Protein AF-A0A838VD81-F1 (afdb_monomer_lite)

Structure (mmCIF, N/CA/C/O backbone):
data_AF-A0A838VD81-F1
#
_entry.id   AF-A0A838VD81-F1
#
loop_
_atom_site.group_PDB
_atom_site.id
_atom_site.type_symbol
_atom_site.label_atom_id
_atom_site.label_alt_id
_atom_site.label_comp_id
_atom_site.label_asym_id
_atom_site.label_entity_id
_atom_site.label_seq_id
_atom_site.pdbx_PDB_ins_code
_atom_site.Cartn_x
_atom_site.Cartn_y
_atom_site.Cartn_z
_atom_site.occupancy
_atom_site.B_iso_or_equiv
_atom_site.auth_seq_id
_atom_site.auth_comp_id
_atom_site.auth_asym_id
_atom_site.auth_atom_id
_atom_site.pdbx_PDB_model_num
ATOM 1 N N . MET A 1 1 ? -24.493 -56.086 -32.787 1.00 39.53 1 MET A N 1
ATOM 2 C CA . MET A 1 1 ? -23.077 -56.491 -32.677 1.00 39.53 1 MET A CA 1
ATOM 3 C C . MET A 1 1 ? -22.474 -55.683 -31.541 1.00 39.53 1 MET A C 1
ATOM 5 O O . MET A 1 1 ? -22.518 -54.462 -31.586 1.00 39.53 1 MET A O 1
ATOM 9 N N . PHE A 1 2 ? -22.082 -56.362 -30.465 1.00 50.34 2 PHE A N 1
ATOM 10 C CA . PHE A 1 2 ? -21.484 -55.763 -29.275 1.00 50.34 2 PHE A CA 1
ATOM 11 C C . PHE A 1 2 ? -20.060 -55.300 -29.597 1.00 50.34 2 PHE A C 1
ATOM 13 O O . PHE A 1 2 ? -19.303 -56.073 -30.172 1.00 50.34 2 PHE A O 1
ATOM 20 N N . MET A 1 3 ? -19.670 -54.105 -29.156 1.00 43.91 3 MET A N 1
ATOM 21 C CA . MET A 1 3 ? -18.269 -53.842 -28.827 1.00 43.91 3 MET A CA 1
ATOM 22 C C . MET A 1 3 ? -18.220 -52.957 -27.583 1.00 43.91 3 MET A C 1
ATOM 24 O O . MET A 1 3 ? -18.319 -51.735 -27.633 1.00 43.91 3 MET A O 1
ATOM 28 N N . ARG A 1 4 ? -18.130 -53.634 -26.438 1.00 60.56 4 ARG A N 1
ATOM 29 C CA . ARG A 1 4 ? -17.707 -53.066 -25.163 1.00 60.56 4 ARG A CA 1
ATOM 30 C C . ARG A 1 4 ? -16.240 -52.671 -25.321 1.00 60.56 4 ARG A C 1
ATOM 32 O O . ARG A 1 4 ? -15.393 -53.555 -25.363 1.00 60.56 4 ARG A O 1
ATOM 39 N N . ILE A 1 5 ? -15.941 -51.379 -25.418 1.00 58.47 5 ILE A N 1
ATOM 40 C CA . ILE A 1 5 ? -14.571 -50.883 -25.251 1.00 58.47 5 ILE A CA 1
ATOM 41 C C . ILE A 1 5 ? -14.504 -50.231 -23.879 1.00 58.47 5 ILE A C 1
ATOM 43 O O . ILE A 1 5 ? -14.773 -49.049 -23.683 1.00 58.47 5 ILE A O 1
ATOM 47 N N . SER A 1 6 ? -14.202 -51.099 -22.919 1.00 58.59 6 SER A N 1
ATOM 48 C CA . SER A 1 6 ? -13.521 -50.757 -21.685 1.00 58.59 6 SER A CA 1
ATOM 49 C C . SER A 1 6 ? -12.232 -50.016 -22.029 1.00 58.59 6 SER A C 1
ATOM 51 O O . SER A 1 6 ? -11.308 -50.626 -22.556 1.00 58.59 6 SER A O 1
ATOM 53 N N . SER A 1 7 ? -12.150 -48.735 -21.688 1.00 57.59 7 SER A N 1
ATOM 54 C CA . SER A 1 7 ? -10.880 -48.016 -21.627 1.00 57.59 7 SER A CA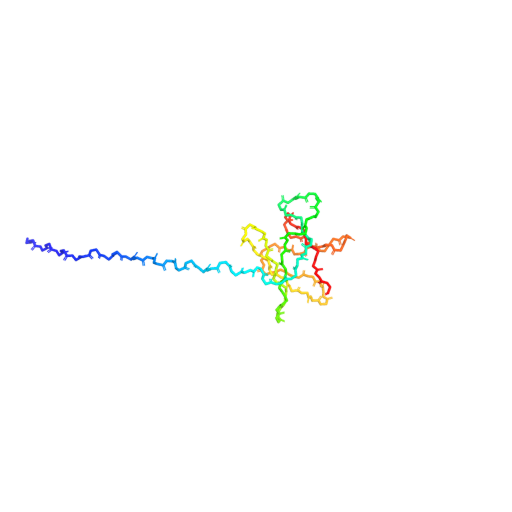 1
ATOM 55 C C . SER A 1 7 ? -10.859 -47.204 -20.346 1.00 57.59 7 SER A C 1
ATOM 57 O O . SER A 1 7 ? -11.417 -46.118 -20.259 1.00 57.59 7 SER A O 1
ATOM 59 N N . ALA A 1 8 ? -10.297 -47.872 -19.341 1.00 57.72 8 ALA A N 1
ATOM 60 C CA . ALA A 1 8 ? -9.502 -47.355 -18.242 1.00 57.72 8 ALA A CA 1
ATOM 61 C C . ALA A 1 8 ? -9.752 -45.904 -17.802 1.00 57.72 8 ALA A C 1
ATOM 63 O O . ALA A 1 8 ? -9.434 -44.942 -18.497 1.00 57.72 8 ALA A O 1
ATOM 64 N N . LEU A 1 9 ? -10.213 -45.815 -16.553 1.00 58.59 9 LEU A N 1
ATOM 65 C CA . LEU A 1 9 ? -9.984 -44.728 -15.612 1.00 58.59 9 LEU A CA 1
ATOM 66 C C . LEU A 1 9 ? -8.725 -43.908 -15.948 1.00 58.59 9 LEU A C 1
ATOM 68 O O . LEU A 1 9 ? -7.608 -44.321 -15.639 1.00 58.59 9 LEU A O 1
ATOM 72 N N . LEU A 1 10 ? -8.918 -42.707 -16.489 1.00 57.12 10 LEU A N 1
ATOM 73 C CA . LEU A 1 10 ? -7.924 -41.646 -16.393 1.00 57.12 10 LEU A CA 1
ATOM 74 C C . LEU A 1 10 ? -8.204 -40.881 -15.093 1.00 57.12 10 LEU A C 1
ATOM 76 O O . LEU A 1 10 ? -8.883 -39.857 -15.071 1.00 57.12 10 LEU A O 1
ATOM 80 N N . LEU A 1 11 ? -7.723 -41.435 -13.979 1.00 59.97 11 LEU A N 1
ATOM 81 C CA . LEU A 1 11 ? -7.588 -40.708 -12.719 1.00 59.97 11 LEU A CA 1
ATOM 82 C C . LEU A 1 11 ? -6.489 -39.656 -12.915 1.00 59.97 11 LEU A C 1
ATOM 84 O O . LEU A 1 11 ? -5.308 -39.932 -12.714 1.00 59.97 11 LEU A O 1
ATOM 88 N N . LEU A 1 12 ? -6.879 -38.451 -13.339 1.00 61.03 12 LEU A N 1
ATOM 89 C CA . LEU A 1 12 ? -6.030 -37.268 -13.228 1.00 61.03 12 LEU A CA 1
ATOM 90 C C . LEU A 1 12 ? -5.835 -36.971 -11.735 1.00 61.03 12 LEU A C 1
ATOM 92 O O . LEU A 1 12 ? -6.657 -36.318 -11.095 1.00 61.03 12 LEU A O 1
ATOM 96 N N . ALA A 1 13 ? -4.741 -37.476 -11.170 1.00 60.78 13 ALA A N 1
ATOM 97 C CA . ALA A 1 13 ? -4.245 -37.036 -9.880 1.00 60.78 13 ALA A CA 1
ATOM 98 C C . ALA A 1 13 ? -3.708 -35.606 -10.036 1.00 60.78 13 ALA A C 1
ATOM 100 O O . ALA A 1 13 ? -2.575 -35.401 -10.471 1.00 60.78 13 ALA A O 1
ATOM 101 N N . LEU A 1 14 ? -4.520 -34.604 -9.687 1.00 61.53 14 LEU A N 1
ATOM 102 C CA . LEU A 1 14 ? -4.009 -33.263 -9.420 1.00 61.53 14 LEU A CA 1
ATOM 103 C C . LEU A 1 14 ? -3.204 -33.318 -8.117 1.00 61.53 14 LEU A C 1
ATOM 105 O O . LEU A 1 14 ? -3.710 -33.032 -7.034 1.00 61.53 14 LEU A O 1
ATOM 109 N N . ALA A 1 15 ? -1.930 -33.686 -8.228 1.00 57.94 15 ALA A N 1
ATOM 110 C CA . ALA A 1 15 ? -0.930 -33.377 -7.221 1.00 57.94 15 ALA A CA 1
ATOM 111 C C . ALA A 1 15 ? -0.676 -31.861 -7.262 1.00 57.94 15 ALA A C 1
ATOM 113 O O . ALA A 1 15 ? 0.280 -31.382 -7.869 1.00 57.94 15 ALA A O 1
ATOM 114 N N . GLY A 1 16 ? -1.581 -31.091 -6.652 1.00 56.47 16 GLY A N 1
ATOM 115 C CA . GLY A 1 16 ? -1.333 -29.695 -6.320 1.00 56.47 16 GLY A CA 1
ATOM 116 C C . GLY A 1 16 ? -0.208 -29.651 -5.295 1.00 56.47 16 GLY A C 1
ATOM 117 O O . GLY A 1 16 ? -0.434 -29.886 -4.111 1.00 56.47 16 GLY A O 1
ATOM 118 N N . CYS A 1 17 ? 1.018 -29.420 -5.759 1.00 56.56 17 CYS A N 1
ATOM 119 C CA . CYS A 1 17 ? 2.162 -29.190 -4.892 1.00 56.56 17 CYS A CA 1
ATOM 120 C C . CYS A 1 17 ? 1.874 -27.921 -4.083 1.00 56.56 17 CYS A C 1
ATOM 122 O O . CYS A 1 17 ? 1.897 -26.815 -4.623 1.00 56.56 17 CYS A O 1
ATOM 124 N N . GLY A 1 18 ? 1.534 -28.090 -2.803 1.00 59.00 18 GLY A N 1
ATOM 125 C CA . GLY A 1 18 ? 1.413 -26.992 -1.859 1.00 59.00 18 GLY A CA 1
ATOM 126 C C . GLY A 1 18 ? 2.764 -26.303 -1.756 1.00 59.00 18 GLY A C 1
ATOM 127 O O . GLY A 1 18 ? 3.679 -26.804 -1.102 1.00 59.00 18 GLY A O 1
ATOM 128 N N . THR A 1 19 ? 2.909 -25.170 -2.436 1.00 50.31 19 THR A N 1
ATOM 129 C CA . THR A 1 19 ? 4.074 -24.311 -2.273 1.00 50.31 19 THR A CA 1
ATOM 130 C C . THR A 1 19 ? 4.094 -23.864 -0.823 1.00 50.31 19 THR A C 1
ATOM 132 O O . THR A 1 19 ? 3.175 -23.182 -0.366 1.00 50.31 19 THR A O 1
ATOM 135 N N . LYS A 1 20 ? 5.125 -24.305 -0.099 1.00 52.72 20 LYS A N 1
ATOM 136 C CA . LYS A 1 20 ? 5.492 -23.824 1.231 1.00 52.72 20 LYS A CA 1
ATOM 137 C C . LYS A 1 20 ? 5.276 -22.310 1.252 1.00 52.72 20 LYS A C 1
ATOM 139 O O . LYS A 1 20 ? 5.836 -21.625 0.400 1.00 52.72 20 LYS A O 1
ATOM 144 N N . ALA A 1 21 ? 4.411 -21.824 2.145 1.00 51.97 21 ALA A N 1
ATOM 145 C CA . ALA A 1 21 ? 4.163 -20.398 2.291 1.00 51.97 21 ALA A CA 1
ATOM 146 C C . ALA A 1 21 ? 5.509 -19.732 2.592 1.00 51.97 21 ALA A C 1
ATOM 148 O O . ALA A 1 21 ? 6.056 -19.883 3.685 1.00 51.97 21 ALA A O 1
ATOM 149 N N . GLU A 1 22 ? 6.095 -19.102 1.577 1.00 53.34 22 GLU A N 1
ATOM 150 C CA . GLU A 1 22 ? 7.288 -18.297 1.756 1.00 53.34 22 GLU A CA 1
ATOM 151 C C . GLU A 1 22 ? 6.924 -17.197 2.754 1.00 53.34 22 GLU A C 1
ATOM 153 O O . GLU A 1 22 ? 5.826 -16.633 2.676 1.00 53.34 22 GLU A O 1
ATOM 158 N N . ALA A 1 23 ? 7.810 -16.916 3.712 1.00 56.97 23 ALA A N 1
ATOM 159 C CA . ALA A 1 23 ? 7.618 -15.770 4.590 1.00 56.97 23 ALA A CA 1
ATOM 160 C C . ALA A 1 23 ? 7.344 -14.534 3.714 1.00 56.97 23 ALA A C 1
ATOM 162 O O . ALA A 1 23 ? 7.988 -14.413 2.664 1.00 56.97 23 ALA A O 1
ATOM 163 N N . PRO A 1 24 ? 6.398 -13.652 4.093 1.00 57.06 24 PRO A N 1
ATOM 164 C CA . PRO A 1 24 ? 6.096 -12.468 3.307 1.00 57.06 24 PRO A CA 1
ATOM 165 C C . PRO A 1 24 ? 7.397 -11.739 2.992 1.00 57.06 24 PRO A C 1
ATOM 167 O O . PRO A 1 24 ? 8.102 -11.282 3.892 1.00 57.06 24 PRO A O 1
ATOM 170 N N . ARG A 1 25 ? 7.757 -11.696 1.712 1.00 70.12 25 ARG A N 1
ATOM 171 C CA . ARG A 1 25 ? 8.854 -10.853 1.263 1.00 70.12 25 ARG A CA 1
ATOM 172 C C . ARG A 1 25 ? 8.297 -9.429 1.275 1.00 70.12 25 ARG A C 1
ATOM 174 O O . ARG A 1 25 ? 7.145 -9.224 0.898 1.00 70.12 25 ARG A O 1
ATOM 181 N N . GLY A 1 26 ? 9.067 -8.463 1.766 1.00 82.19 26 GLY A N 1
ATOM 182 C CA . GLY A 1 26 ? 8.673 -7.052 1.754 1.00 82.19 26 GLY A CA 1
ATOM 183 C C . GLY A 1 26 ? 8.385 -6.418 3.116 1.00 82.19 26 GLY A C 1
ATOM 184 O O . GLY A 1 26 ? 8.308 -7.083 4.148 1.00 82.19 26 GLY A O 1
ATOM 185 N N . ASP A 1 27 ? 8.246 -5.094 3.095 1.00 93.56 27 ASP A N 1
ATOM 186 C CA . ASP A 1 27 ? 8.068 -4.268 4.288 1.00 93.56 27 ASP A CA 1
ATOM 187 C C . ASP A 1 27 ? 6.616 -4.318 4.766 1.00 93.56 27 ASP A C 1
ATOM 189 O O . ASP A 1 27 ? 5.684 -4.324 3.962 1.00 93.56 27 ASP A O 1
ATOM 193 N N . MET A 1 28 ? 6.392 -4.309 6.079 1.00 95.81 28 MET A N 1
ATOM 194 C CA . MET A 1 28 ? 5.036 -4.174 6.610 1.00 95.81 28 MET A CA 1
ATOM 195 C C . MET A 1 28 ? 4.548 -2.729 6.490 1.00 95.81 28 MET A C 1
ATOM 197 O O . MET A 1 28 ? 5.238 -1.804 6.930 1.00 95.81 28 MET A O 1
ATOM 201 N N . ILE A 1 29 ? 3.329 -2.551 5.984 1.00 97.19 29 ILE A N 1
ATOM 202 C CA . ILE A 1 29 ? 2.663 -1.255 5.852 1.00 97.19 29 ILE A CA 1
ATOM 203 C C . ILE A 1 29 ? 1.307 -1.242 6.546 1.00 97.19 29 ILE A C 1
ATOM 205 O O . ILE A 1 29 ? 0.672 -2.277 6.764 1.00 97.19 29 ILE A O 1
ATOM 209 N N . ASP A 1 30 ? 0.864 -0.031 6.848 1.00 98.12 30 ASP A N 1
ATOM 210 C CA . ASP A 1 30 ? -0.462 0.235 7.372 1.00 98.12 30 ASP A CA 1
ATOM 211 C C . ASP A 1 30 ? -1.510 0.125 6.259 1.00 98.12 30 ASP A C 1
ATOM 213 O O . ASP A 1 30 ? -1.415 0.779 5.213 1.00 98.12 30 ASP A O 1
ATOM 217 N N . CYS A 1 31 ? -2.541 -0.677 6.503 1.00 97.94 31 CYS A N 1
ATOM 218 C CA . CYS A 1 31 ? -3.704 -0.792 5.634 1.00 97.94 31 CYS A CA 1
ATOM 219 C C . CYS A 1 31 ? -4.998 -0.904 6.448 1.00 97.94 31 CYS A C 1
ATOM 221 O O . CYS A 1 31 ? -4.999 -1.417 7.565 1.00 97.94 31 CYS A O 1
ATOM 223 N N . ALA A 1 32 ? -6.096 -0.411 5.885 1.00 98.19 32 ALA A N 1
ATOM 224 C CA . ALA A 1 32 ? -7.444 -0.597 6.403 1.00 98.19 32 ALA A CA 1
ATOM 225 C C . ALA A 1 32 ? -8.233 -1.375 5.345 1.00 98.19 32 ALA A C 1
ATOM 227 O O . ALA A 1 32 ? -8.457 -0.859 4.251 1.00 98.19 32 ALA A O 1
ATOM 228 N N . LEU A 1 33 ? -8.564 -2.631 5.638 1.00 97.19 33 LEU A N 1
ATOM 229 C CA . LEU A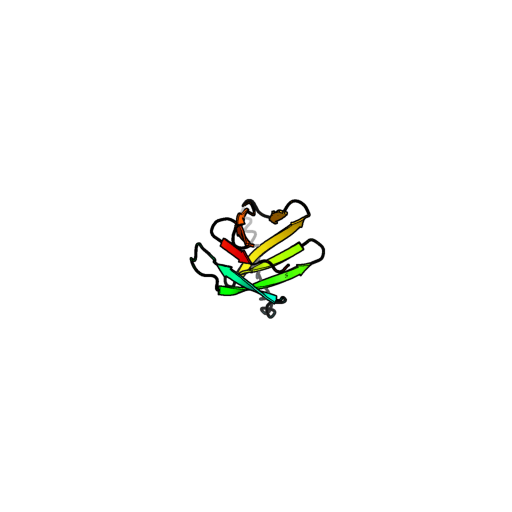 1 33 ? -9.140 -3.575 4.676 1.00 97.19 33 LEU A CA 1
ATOM 230 C C . LEU A 1 33 ? -10.642 -3.736 4.887 1.00 97.19 33 LEU A C 1
ATOM 232 O O . LEU A 1 33 ? -11.125 -3.565 6.006 1.00 97.19 33 LEU A O 1
ATOM 236 N N . ASP A 1 34 ? -11.363 -4.055 3.815 1.00 95.69 34 ASP A N 1
ATOM 237 C CA . ASP A 1 34 ? -12.794 -4.374 3.826 1.00 95.69 34 ASP A CA 1
ATOM 238 C C . ASP A 1 34 ? -13.647 -3.289 4.515 1.00 95.69 34 ASP A C 1
ATOM 240 O O . ASP A 1 34 ? -14.621 -3.565 5.216 1.00 95.69 34 ASP A O 1
ATOM 244 N N . GLY A 1 35 ? -13.263 -2.019 4.334 1.00 96.25 35 GLY A N 1
ATOM 245 C CA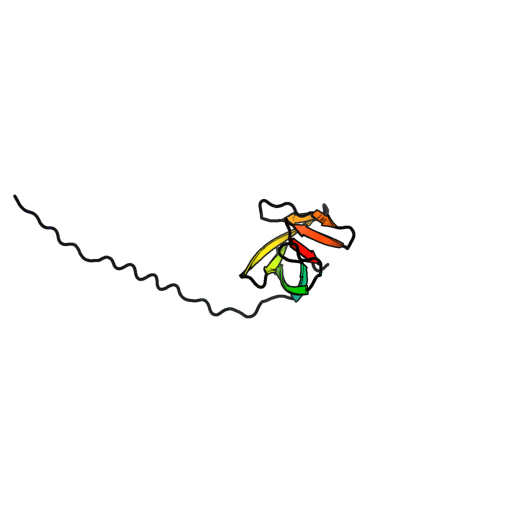 . GLY A 1 35 ? -13.957 -0.872 4.920 1.00 96.25 35 GLY A CA 1
ATOM 246 C C . GLY A 1 35 ? -13.639 -0.607 6.395 1.00 96.25 35 GLY A C 1
ATOM 247 O O . GLY A 1 35 ? -14.337 0.190 7.023 1.00 96.25 35 GLY A O 1
ATOM 248 N N . ALA A 1 36 ? -12.597 -1.229 6.960 1.00 97.50 36 ALA A N 1
ATOM 249 C CA . ALA A 1 36 ? -12.146 -0.942 8.319 1.00 97.50 36 ALA A CA 1
ATOM 250 C C . ALA A 1 36 ? -11.895 0.564 8.529 1.00 97.50 36 ALA A C 1
ATOM 252 O O . ALA A 1 36 ? -11.349 1.252 7.661 1.00 97.50 36 ALA A O 1
ATOM 253 N N . ALA A 1 37 ? -12.287 1.079 9.699 1.00 96.38 37 ALA A N 1
ATOM 254 C CA . ALA 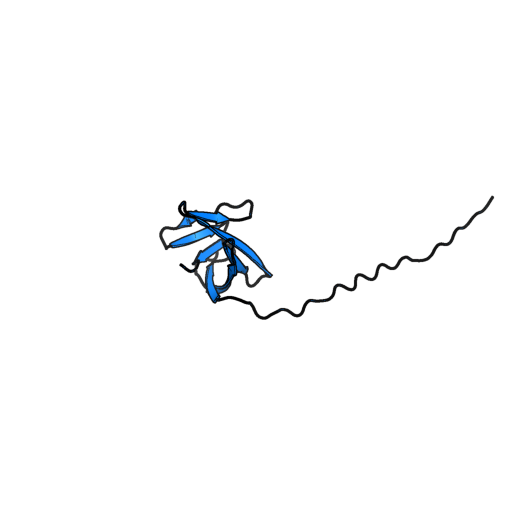A 1 37 ? -12.096 2.485 10.055 1.00 96.38 37 ALA A CA 1
ATOM 255 C C . ALA A 1 37 ? -10.620 2.807 10.330 1.00 96.38 37 ALA A C 1
ATOM 257 O O . ALA A 1 37 ? -10.091 3.792 9.807 1.00 96.38 37 ALA A O 1
ATOM 258 N N . GLU A 1 38 ? -9.961 1.933 11.088 1.00 97.69 38 GLU A N 1
ATOM 259 C CA . GLU A 1 38 ? -8.582 2.095 11.537 1.00 97.69 38 GLU A CA 1
ATOM 260 C C . GLU A 1 38 ? -7.592 1.370 10.627 1.00 97.69 38 GLU A C 1
ATOM 262 O O . GLU A 1 38 ? -7.888 0.321 10.050 1.00 97.69 38 GLU A O 1
ATOM 267 N N . PHE A 1 39 ? -6.385 1.925 10.538 1.00 98.25 39 PHE A N 1
ATOM 268 C CA . PHE A 1 39 ? -5.266 1.267 9.881 1.00 98.25 39 PHE A CA 1
ATOM 269 C C . PHE A 1 39 ? -4.613 0.247 10.817 1.00 98.25 39 PHE A C 1
ATOM 271 O O . PHE A 1 39 ? -4.369 0.527 11.990 1.00 98.25 39 PHE A O 1
ATOM 278 N N . ALA A 1 40 ? -4.257 -0.912 10.270 1.00 97.88 40 ALA A N 1
ATOM 279 C CA . ALA A 1 40 ? -3.446 -1.918 10.934 1.00 97.88 40 ALA A CA 1
ATOM 280 C C . ALA A 1 40 ? -2.185 -2.204 10.115 1.00 97.88 40 ALA A C 1
ATOM 282 O O . ALA A 1 40 ? -2.238 -2.343 8.889 1.00 97.88 40 ALA A O 1
ATOM 283 N N . LYS A 1 41 ? -1.048 -2.358 10.798 1.00 96.88 41 LYS A N 1
ATOM 284 C CA . LYS A 1 41 ? 0.228 -2.727 10.178 1.00 96.88 41 LYS A CA 1
ATOM 285 C C . LYS A 1 41 ? 0.265 -4.224 9.863 1.00 96.88 41 LYS A C 1
ATOM 287 O O . LYS A 1 41 ? 0.987 -4.975 10.511 1.00 96.88 41 LYS A O 1
ATOM 292 N N . THR A 1 42 ? -0.572 -4.669 8.926 1.00 96.12 42 THR A N 1
ATOM 293 C CA . THR A 1 42 ? -0.769 -6.096 8.607 1.00 96.12 42 THR A CA 1
ATOM 294 C C . THR A 1 42 ? -0.565 -6.450 7.137 1.00 96.12 42 THR A C 1
ATOM 296 O O . THR A 1 42 ? -0.455 -7.633 6.819 1.00 96.12 42 THR A O 1
ATOM 299 N N . CYS A 1 43 ? -0.531 -5.464 6.242 1.00 96.88 43 CYS A N 1
ATOM 300 C CA . CYS A 1 43 ? -0.205 -5.698 4.842 1.00 96.88 43 CYS A CA 1
ATOM 301 C C . CYS A 1 43 ? 1.312 -5.708 4.648 1.00 96.88 43 CYS A C 1
ATOM 303 O O . CYS A 1 43 ? 2.038 -5.030 5.377 1.00 96.88 43 CYS A O 1
ATOM 305 N N . THR A 1 44 ? 1.796 -6.433 3.641 1.00 96.44 44 THR A N 1
ATOM 306 C CA . THR A 1 44 ? 3.212 -6.395 3.244 1.00 96.44 44 THR A CA 1
ATOM 307 C C . THR A 1 44 ? 3.360 -5.848 1.837 1.00 96.44 44 THR A C 1
ATOM 309 O O . THR A 1 44 ? 2.501 -6.085 0.992 1.00 96.44 44 THR A O 1
ATOM 312 N N . VAL A 1 45 ? 4.431 -5.105 1.571 1.00 95.75 45 VAL A N 1
ATOM 313 C CA . VAL A 1 45 ? 4.692 -4.500 0.263 1.00 95.75 45 VAL A CA 1
ATOM 314 C C . VAL A 1 45 ? 6.047 -4.918 -0.287 1.00 95.75 45 VAL A C 1
ATOM 316 O O . VAL A 1 45 ? 7.081 -4.778 0.362 1.00 95.75 45 VAL A O 1
ATOM 319 N N . GLU A 1 46 ? 6.039 -5.395 -1.525 1.00 94.44 46 GLU A N 1
ATOM 320 C CA . GLU A 1 46 ? 7.229 -5.721 -2.306 1.00 94.44 46 GLU A CA 1
ATOM 321 C C . GLU A 1 46 ? 7.433 -4.641 -3.376 1.00 94.44 46 GLU A C 1
ATOM 323 O O . GLU A 1 46 ? 6.504 -4.314 -4.118 1.00 94.44 46 GLU A O 1
ATOM 328 N N . ARG A 1 47 ? 8.650 -4.090 -3.470 1.00 92.25 47 ARG A N 1
ATOM 329 C CA . ARG A 1 47 ? 9.061 -3.227 -4.588 1.00 92.25 47 ARG A CA 1
ATOM 330 C C . ARG A 1 47 ? 9.578 -4.105 -5.726 1.00 92.25 47 ARG A C 1
ATOM 332 O O . ARG A 1 47 ? 10.479 -4.910 -5.512 1.00 92.25 47 ARG A O 1
ATOM 339 N N . GLY A 1 48 ? 9.020 -3.937 -6.918 1.00 89.06 48 GLY A N 1
ATOM 340 C CA . GLY A 1 48 ? 9.493 -4.545 -8.159 1.00 89.06 48 GLY A CA 1
ATOM 341 C C . GLY A 1 48 ? 9.839 -3.483 -9.200 1.00 89.06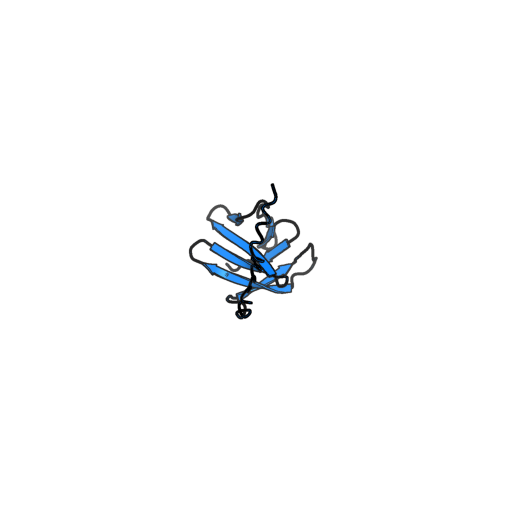 48 GLY A C 1
ATOM 342 O O . GLY A 1 48 ? 9.614 -2.293 -8.989 1.00 89.06 48 GLY A O 1
ATOM 343 N N . GLU A 1 49 ? 10.363 -3.911 -10.348 1.00 86.38 49 GLU A N 1
ATOM 344 C CA . GLU A 1 49 ? 10.782 -2.997 -11.423 1.00 86.38 49 GLU A CA 1
ATOM 345 C C . GLU A 1 49 ? 9.634 -2.128 -11.959 1.00 86.38 49 GLU A C 1
ATOM 347 O O . GLU A 1 49 ? 9.837 -0.968 -12.302 1.00 86.38 49 GLU A O 1
ATOM 352 N N . SER A 1 50 ? 8.418 -2.676 -12.009 1.00 83.06 50 SER A N 1
ATOM 353 C CA . SER A 1 50 ? 7.243 -2.016 -12.589 1.00 83.06 50 SER A CA 1
ATOM 354 C C . SER A 1 50 ? 6.310 -1.364 -11.561 1.00 83.06 50 SER A C 1
ATOM 356 O O . SER A 1 50 ? 5.251 -0.856 -11.937 1.00 83.06 50 SER A O 1
ATOM 358 N N . GLY A 1 51 ? 6.648 -1.408 -10.267 1.00 92.00 51 GLY A N 1
ATOM 359 C CA . GLY A 1 51 ? 5.803 -0.852 -9.211 1.00 92.00 51 GLY A CA 1
ATOM 360 C C . GLY A 1 51 ? 5.838 -1.625 -7.894 1.00 92.00 51 GLY A C 1
ATOM 361 O O . GLY A 1 51 ? 6.810 -2.298 -7.557 1.00 92.00 51 GLY A O 1
ATOM 362 N N . LEU A 1 52 ? 4.758 -1.506 -7.129 1.00 94.62 52 LEU A N 1
ATOM 363 C CA . LEU A 1 52 ? 4.585 -2.092 -5.806 1.00 94.62 52 LEU A CA 1
ATOM 364 C C . LEU A 1 52 ? 3.577 -3.237 -5.865 1.00 94.62 52 LEU A C 1
ATOM 366 O O . LEU A 1 52 ? 2.529 -3.111 -6.489 1.00 94.62 52 LEU A O 1
ATOM 370 N N . THR A 1 53 ? 3.847 -4.332 -5.164 1.00 95.12 53 THR A N 1
ATOM 371 C CA . THR A 1 53 ? 2.856 -5.385 -4.907 1.00 95.12 53 THR A CA 1
ATOM 372 C C . THR A 1 53 ? 2.541 -5.405 -3.422 1.00 95.12 53 THR A C 1
ATOM 374 O O . THR A 1 53 ? 3.418 -5.704 -2.617 1.00 95.12 53 THR A O 1
ATOM 377 N N . VAL A 1 54 ? 1.299 -5.096 -3.056 1.00 95.62 54 VAL A N 1
ATOM 378 C CA . VAL A 1 54 ? 0.816 -5.176 -1.676 1.00 95.62 54 VAL A CA 1
ATOM 379 C C . VAL A 1 54 ? 0.075 -6.490 -1.481 1.00 95.62 54 VAL A C 1
ATOM 381 O O . VAL A 1 54 ? -0.867 -6.786 -2.212 1.00 95.62 54 VAL A O 1
ATOM 384 N N . ARG A 1 55 ? 0.481 -7.273 -0.486 1.00 95.38 55 ARG A N 1
ATOM 385 C CA . ARG A 1 55 ? -0.186 -8.504 -0.063 1.00 95.38 55 ARG A CA 1
ATOM 386 C C . ARG A 1 55 ? -1.030 -8.237 1.175 1.00 95.38 55 ARG A C 1
ATOM 388 O O . ARG A 1 55 ? -0.563 -7.627 2.139 1.00 95.38 55 ARG A O 1
ATOM 395 N N . ARG A 1 56 ? -2.267 -8.719 1.132 1.00 94.62 56 ARG A N 1
ATOM 396 C CA . ARG A 1 56 ? -3.204 -8.734 2.252 1.00 94.62 56 ARG A CA 1
ATOM 397 C C . ARG A 1 56 ? -2.997 -10.006 3.092 1.00 94.62 56 ARG A C 1
ATOM 399 O O . ARG A 1 56 ? -2.520 -11.014 2.564 1.00 94.62 56 ARG A O 1
ATOM 406 N N . PRO A 1 57 ? -3.374 -9.998 4.383 1.00 93.75 57 PRO A N 1
ATOM 407 C CA . PRO A 1 57 ? -3.302 -11.184 5.239 1.00 93.75 57 PRO A CA 1
ATOM 408 C C . PRO A 1 57 ? -4.261 -12.306 4.808 1.00 93.75 57 PRO A C 1
ATOM 410 O O . PRO A 1 57 ? -4.042 -13.462 5.154 1.00 93.75 57 PRO A O 1
ATOM 413 N N . ASP A 1 58 ? -5.295 -11.991 4.027 1.00 88.00 58 ASP A N 1
ATOM 414 C CA . ASP A 1 58 ? -6.313 -12.933 3.545 1.00 88.00 58 ASP A CA 1
ATOM 415 C C . ASP A 1 58 ? -5.946 -13.630 2.219 1.00 88.00 58 ASP A C 1
ATOM 417 O O . ASP A 1 58 ? -6.810 -14.147 1.515 1.00 88.00 58 ASP A O 1
ATOM 421 N N . ALA A 1 59 ? -4.656 -13.641 1.873 1.00 81.88 59 ALA A N 1
ATOM 422 C CA . ALA A 1 59 ? -4.089 -14.149 0.621 1.00 81.88 59 ALA A CA 1
ATOM 423 C C . ALA A 1 59 ? -4.408 -13.334 -0.652 1.00 81.88 59 ALA A C 1
ATOM 425 O O . ALA A 1 59 ? -3.898 -13.672 -1.724 1.00 81.88 59 ALA A O 1
ATOM 426 N N . GLY A 1 60 ? -5.159 -12.231 -0.556 1.00 89.94 60 GLY A N 1
ATOM 427 C CA . GLY A 1 60 ? -5.315 -11.271 -1.650 1.00 89.94 60 GLY A CA 1
ATOM 428 C C . GLY A 1 60 ? -4.044 -10.452 -1.915 1.00 89.94 60 GLY A C 1
ATOM 429 O O . GLY A 1 60 ? -3.189 -10.282 -1.043 1.00 89.94 60 GLY A O 1
ATOM 430 N N . PHE A 1 61 ? -3.911 -9.900 -3.122 1.00 92.69 61 PHE A N 1
ATOM 431 C CA . PHE A 1 61 ? -2.877 -8.908 -3.428 1.00 92.69 61 PHE A CA 1
ATOM 432 C C . PHE A 1 61 ? -3.403 -7.819 -4.362 1.00 92.69 61 PHE A C 1
ATOM 434 O O . PHE A 1 61 ? -4.380 -8.014 -5.083 1.00 92.69 61 PHE A O 1
ATOM 441 N N . ARG A 1 62 ? -2.718 -6.677 -4.357 1.00 93.44 62 ARG A N 1
ATOM 442 C CA . ARG A 1 62 ? -2.966 -5.538 -5.242 1.00 93.44 62 ARG A CA 1
ATOM 443 C C . ARG A 1 62 ? -1.638 -5.063 -5.824 1.00 93.44 62 ARG A C 1
ATOM 445 O O . ARG A 1 62 ? -0.662 -4.977 -5.074 1.00 93.44 62 ARG A O 1
ATOM 452 N N . ARG A 1 63 ? -1.575 -4.739 -7.120 1.00 94.75 63 ARG A N 1
ATOM 453 C CA . ARG A 1 63 ? -0.393 -4.072 -7.684 1.00 94.75 63 ARG A CA 1
ATOM 454 C C . ARG A 1 63 ? -0.675 -2.603 -7.925 1.00 94.75 63 ARG A C 1
ATOM 456 O O . ARG A 1 63 ? -1.754 -2.227 -8.374 1.00 94.75 63 ARG A O 1
ATOM 463 N N . PHE A 1 64 ? 0.326 -1.797 -7.610 1.00 94.88 64 PHE A N 1
ATOM 464 C CA . PHE A 1 64 ? 0.309 -0.360 -7.777 1.00 94.88 64 PHE A CA 1
ATOM 465 C C . PHE A 1 64 ? 1.473 0.071 -8.653 1.00 94.88 64 PHE A C 1
ATOM 467 O O . PHE A 1 64 ? 2.602 -0.373 -8.445 1.00 94.88 64 PHE A O 1
ATOM 474 N N . THR A 1 65 ? 1.229 1.003 -9.561 1.00 92.44 65 THR A N 1
ATOM 475 C CA . THR A 1 65 ? 2.287 1.711 -10.281 1.00 92.44 65 THR A CA 1
ATOM 476 C C . THR A 1 65 ? 2.246 3.170 -9.857 1.00 92.44 65 THR A C 1
ATOM 478 O O . THR A 1 65 ? 1.233 3.848 -10.006 1.00 92.44 65 THR A O 1
ATOM 481 N N . VAL A 1 66 ? 3.346 3.652 -9.281 1.00 87.31 66 VAL A N 1
ATOM 482 C CA . VAL A 1 66 ? 3.484 5.061 -8.901 1.00 87.31 66 VAL A CA 1
ATOM 483 C C . VAL A 1 66 ? 4.077 5.804 -10.092 1.00 87.31 66 VAL A C 1
ATOM 485 O O . VAL A 1 66 ? 5.193 5.512 -10.518 1.00 87.31 66 VAL A O 1
ATOM 488 N N . THR A 1 67 ? 3.324 6.750 -10.644 1.00 86.62 67 THR A N 1
ATOM 489 C CA . THR A 1 67 ? 3.723 7.576 -11.787 1.00 86.62 67 THR A CA 1
ATOM 490 C C . THR A 1 67 ? 3.784 9.049 -11.383 1.00 86.62 67 THR A C 1
ATOM 492 O O . THR A 1 67 ? 3.327 9.447 -10.313 1.00 86.62 67 THR A O 1
ATOM 495 N N . ALA A 1 68 ? 4.293 9.906 -12.272 1.00 84.00 68 ALA A N 1
ATOM 496 C CA . ALA A 1 68 ? 4.253 11.356 -12.064 1.00 84.00 68 ALA A CA 1
ATOM 497 C C . ALA A 1 68 ? 2.819 11.925 -11.985 1.00 84.00 68 ALA A C 1
ATOM 499 O O . ALA A 1 68 ? 2.632 13.049 -11.526 1.00 84.00 68 ALA A O 1
ATOM 500 N N . ARG A 1 69 ? 1.813 11.177 -12.458 1.00 82.56 69 ARG A N 1
ATOM 501 C CA . ARG A 1 69 ? 0.404 11.598 -12.487 1.00 82.56 69 ARG A CA 1
ATOM 502 C C . ARG A 1 69 ? -0.404 11.078 -11.299 1.00 82.56 69 ARG A C 1
ATOM 504 O O . ARG A 1 69 ? -1.530 11.525 -11.112 1.00 82.56 69 ARG A O 1
ATOM 511 N N . GLY A 1 70 ? 0.153 10.165 -10.507 1.00 83.69 70 GLY A N 1
ATOM 512 C CA . GLY A 1 70 ? -0.519 9.588 -9.352 1.00 83.69 70 GLY A CA 1
ATOM 513 C C . GLY A 1 70 ? -0.202 8.111 -9.170 1.00 83.69 70 GLY A C 1
ATOM 514 O O . GLY A 1 70 ? 0.835 7.617 -9.607 1.00 83.69 70 GLY A O 1
ATOM 515 N N . VAL A 1 71 ? -1.109 7.414 -8.495 1.00 89.94 71 VAL A N 1
ATOM 516 C CA . VAL A 1 71 ? -1.014 5.976 -8.253 1.00 89.94 71 VAL A CA 1
ATOM 517 C C . VAL A 1 71 ? -2.047 5.277 -9.124 1.00 89.94 71 VAL A C 1
ATOM 519 O O . VAL A 1 71 ? -3.218 5.639 -9.101 1.00 89.94 71 VAL A O 1
ATOM 522 N N . GLU A 1 72 ? -1.602 4.283 -9.880 1.00 90.19 72 GLU A N 1
ATOM 523 C CA . GLU A 1 72 ? -2.428 3.443 -10.748 1.00 90.19 72 GLU A CA 1
ATOM 524 C C . GLU A 1 72 ? -2.494 2.018 -10.187 1.00 90.19 72 GLU A C 1
ATOM 526 O O . GLU A 1 72 ? -1.602 1.596 -9.449 1.00 90.19 72 GLU A O 1
ATOM 531 N N . THR A 1 73 ? -3.544 1.278 -10.534 1.00 93.19 73 THR A N 1
ATOM 532 C CA . THR A 1 73 ? -3.792 -0.115 -10.129 1.00 93.19 73 THR A CA 1
ATOM 533 C C . THR A 1 73 ? -3.862 -1.023 -11.352 1.00 93.19 73 THR A C 1
ATOM 535 O O . THR A 1 73 ? -4.264 -0.596 -12.430 1.00 93.19 73 THR A O 1
ATOM 538 N N . ASP A 1 74 ? -3.497 -2.296 -11.192 1.00 83.06 74 ASP A N 1
ATOM 539 C CA . ASP A 1 74 ? -3.568 -3.303 -12.265 1.00 83.06 74 ASP A CA 1
ATOM 540 C C . ASP A 1 74 ? -4.960 -3.947 -12.437 1.00 83.06 74 ASP A C 1
ATOM 542 O O . ASP A 1 74 ? -5.142 -4.820 -13.287 1.00 83.06 74 ASP A O 1
ATOM 546 N N . GLY A 1 75 ? -5.940 -3.530 -11.630 1.00 79.62 75 GLY A N 1
ATOM 547 C CA . GLY A 1 75 ? -7.300 -4.069 -11.597 1.00 79.62 75 GLY A CA 1
ATOM 548 C C . GLY A 1 75 ? -8.376 -3.105 -12.109 1.00 79.62 75 GLY A C 1
ATOM 549 O O . GLY A 1 75 ? -8.100 -1.999 -12.557 1.00 79.62 75 GLY A O 1
ATOM 550 N N . ALA A 1 76 ? -9.639 -3.535 -12.017 1.00 82.25 76 ALA A N 1
ATOM 551 C CA . ALA A 1 76 ? -10.796 -2.748 -12.460 1.00 82.25 76 ALA A CA 1
ATOM 552 C C . ALA A 1 76 ? -11.132 -1.559 -11.539 1.00 82.25 76 ALA A C 1
ATOM 554 O O . ALA A 1 76 ? -11.794 -0.612 -11.958 1.00 82.25 76 ALA A O 1
ATOM 555 N N . GLU A 1 77 ? -10.710 -1.619 -10.277 1.00 88.75 77 GLU A N 1
ATOM 556 C CA . GLU A 1 77 ? -10.929 -0.551 -9.305 1.00 88.75 77 GLU A CA 1
ATOM 557 C C . GLU A 1 77 ? -9.837 0.511 -9.422 1.00 88.75 77 GLU A C 1
ATOM 559 O O . GLU A 1 77 ? -8.652 0.185 -9.483 1.00 88.75 77 GLU A O 1
ATOM 564 N N . ILE A 1 78 ? -10.242 1.779 -9.403 1.00 88.88 78 ILE A N 1
ATOM 565 C CA . ILE A 1 78 ? -9.346 2.930 -9.533 1.00 88.88 78 ILE A CA 1
ATOM 566 C C . ILE A 1 78 ? -8.669 3.213 -8.186 1.00 88.88 78 ILE A C 1
ATOM 568 O O . ILE A 1 78 ? -9.312 3.163 -7.136 1.00 88.88 78 ILE A O 1
ATOM 572 N N . ALA A 1 79 ? -7.378 3.546 -8.221 1.00 93.75 79 ALA A N 1
ATOM 573 C CA . ALA A 1 79 ? -6.684 4.119 -7.075 1.00 93.75 79 ALA A CA 1
ATOM 574 C C . ALA A 1 79 ? -7.054 5.595 -6.880 1.00 93.75 79 ALA A C 1
ATOM 576 O O . ALA A 1 79 ? -6.822 6.442 -7.740 1.00 93.75 79 ALA A O 1
ATOM 577 N N . GLU A 1 80 ? -7.602 5.901 -5.710 1.00 94.38 80 GLU A N 1
ATOM 578 C CA . GLU A 1 80 ? -8.033 7.233 -5.307 1.00 94.38 80 GLU A CA 1
ATOM 579 C C . GLU A 1 80 ? -7.119 7.755 -4.184 1.00 94.38 80 GLU A C 1
ATOM 581 O O . GLU A 1 80 ? -7.241 7.309 -3.033 1.00 94.38 80 GLU A O 1
ATOM 586 N N . PRO A 1 81 ? -6.211 8.709 -4.460 1.00 93.50 81 PRO A N 1
ATOM 587 C CA . PRO A 1 81 ? -5.431 9.372 -3.421 1.00 93.50 81 PRO A CA 1
ATOM 588 C C . PRO A 1 81 ? -6.343 10.071 -2.409 1.00 93.50 81 PRO A C 1
ATOM 590 O O . PRO A 1 81 ? -7.300 10.748 -2.783 1.00 93.50 81 PRO A O 1
ATOM 593 N N . GLN A 1 82 ? -6.038 9.920 -1.127 1.00 95.12 82 GLN A N 1
ATOM 594 C CA . GLN A 1 82 ? -6.789 10.515 -0.027 1.00 95.12 82 GLN A CA 1
ATOM 595 C C . GLN A 1 82 ? -6.010 11.674 0.604 1.00 95.12 82 GLN A C 1
ATOM 597 O O . GLN A 1 82 ? -4.781 11.746 0.530 1.00 95.12 82 GLN A O 1
ATOM 602 N N . ALA A 1 83 ? -6.726 12.574 1.281 1.00 94.81 83 ALA A N 1
ATOM 603 C CA . ALA A 1 83 ? -6.125 13.736 1.943 1.00 94.81 83 ALA A CA 1
ATOM 604 C C . ALA A 1 83 ? -5.145 13.360 3.073 1.00 94.81 83 ALA A C 1
ATOM 606 O O . ALA A 1 83 ? -4.241 14.129 3.387 1.00 94.81 83 ALA A O 1
ATOM 607 N N . ASP A 1 84 ? -5.293 12.172 3.666 1.00 93.69 84 ASP A N 1
ATOM 608 C CA . ASP A 1 84 ? -4.417 11.647 4.722 1.00 93.69 84 ASP A CA 1
ATOM 609 C C . ASP A 1 84 ? -3.141 10.961 4.188 1.00 93.69 84 ASP A C 1
ATOM 611 O O . ASP A 1 84 ? -2.381 10.355 4.956 1.00 93.69 84 ASP A O 1
ATOM 615 N N . GLY A 1 85 ? -2.921 11.036 2.870 1.00 93.06 85 GLY A N 1
ATOM 616 C CA . GLY A 1 85 ? -1.799 10.427 2.163 1.00 93.06 85 GLY A CA 1
ATOM 617 C C . GLY A 1 85 ? -1.954 8.930 1.893 1.00 93.06 85 GLY A C 1
ATOM 618 O O . GLY A 1 85 ? -1.016 8.322 1.381 1.00 93.06 85 GLY A O 1
ATOM 619 N N . SER A 1 86 ? -3.094 8.321 2.236 1.00 96.44 86 SER A N 1
ATOM 620 C CA . SER A 1 86 ? -3.399 6.946 1.836 1.00 96.44 86 SER A CA 1
ATOM 621 C C . SER A 1 86 ? -3.924 6.878 0.399 1.00 96.44 86 SER A C 1
ATOM 623 O O . SER A 1 86 ? -4.327 7.878 -0.196 1.00 96.44 86 SER A O 1
ATOM 625 N N . VAL A 1 87 ? -3.919 5.677 -0.170 1.00 96.50 87 VAL A N 1
ATOM 626 C CA . VAL A 1 87 ? -4.550 5.373 -1.456 1.00 96.50 87 VAL A CA 1
ATOM 627 C C . VAL A 1 87 ? -5.726 4.447 -1.193 1.00 96.50 87 VAL A C 1
ATOM 629 O O . VAL A 1 87 ? -5.535 3.357 -0.650 1.00 96.50 87 VAL A O 1
ATOM 632 N N . LYS A 1 88 ? -6.935 4.875 -1.565 1.00 96.88 88 LYS A N 1
ATOM 633 C CA . LYS A 1 88 ? -8.143 4.049 -1.496 1.00 96.88 88 LYS A CA 1
ATOM 634 C C . LYS A 1 88 ? -8.309 3.277 -2.802 1.00 96.88 88 LYS A C 1
ATOM 636 O O . LYS A 1 88 ? -8.138 3.849 -3.872 1.00 96.88 88 LYS A O 1
ATOM 641 N N . VAL A 1 89 ? -8.656 1.998 -2.718 1.00 96.06 89 VAL A N 1
ATOM 642 C CA . VAL A 1 89 ? -9.048 1.175 -3.868 1.00 96.06 89 VAL A CA 1
ATOM 643 C C . VAL A 1 89 ? -10.234 0.323 -3.431 1.00 96.06 89 VAL A C 1
ATOM 645 O O . VAL A 1 89 ? -10.082 -0.531 -2.555 1.00 96.06 89 VAL A O 1
ATOM 648 N N . GLY A 1 90 ? -11.415 0.574 -3.994 1.00 94.69 90 GLY A N 1
ATOM 649 C CA . GLY A 1 90 ? -12.650 -0.028 -3.489 1.00 94.69 90 GLY A CA 1
ATOM 650 C C . GLY A 1 90 ? -12.908 0.377 -2.032 1.00 94.69 90 GLY A C 1
ATOM 651 O O . GLY A 1 90 ? -12.907 1.565 -1.702 1.00 94.69 90 GLY A O 1
ATOM 652 N N . ALA A 1 91 ? -13.107 -0.612 -1.159 1.00 95.62 91 ALA A N 1
ATOM 653 C CA . ALA A 1 91 ? -13.272 -0.413 0.285 1.00 95.62 91 ALA A CA 1
ATOM 654 C C . ALA A 1 91 ? -11.942 -0.379 1.066 1.00 95.62 91 ALA A C 1
ATOM 656 O O . ALA A 1 91 ? -11.935 -0.060 2.257 1.00 95.62 91 ALA A O 1
ATOM 657 N N . ASP A 1 92 ? -10.823 -0.689 0.411 1.00 97.12 92 ASP A N 1
ATOM 658 C CA . ASP A 1 92 ? -9.519 -0.801 1.057 1.00 97.12 92 ASP A CA 1
ATOM 659 C C . ASP A 1 92 ? -8.755 0.526 1.005 1.00 97.12 92 ASP A C 1
ATOM 661 O O . ASP A 1 92 ? -8.844 1.273 0.028 1.00 97.12 92 ASP A O 1
ATOM 665 N N . ARG A 1 93 ? -7.934 0.801 2.023 1.00 97.94 93 ARG A N 1
ATOM 666 C CA . ARG A 1 93 ? -6.996 1.933 2.064 1.00 97.94 93 ARG A CA 1
ATOM 667 C C . ARG A 1 93 ? -5.591 1.465 2.411 1.00 97.94 93 ARG A C 1
ATOM 669 O O . ARG A 1 93 ? -5.405 0.666 3.325 1.00 97.94 93 ARG A O 1
ATOM 676 N N . TYR A 1 94 ? -4.597 2.020 1.724 1.00 97.62 94 TYR A N 1
ATOM 677 C CA . TYR A 1 94 ? -3.196 1.613 1.828 1.00 97.62 94 TYR A CA 1
ATOM 678 C C . TYR A 1 94 ? -2.287 2.821 2.065 1.00 97.62 94 TYR A C 1
ATOM 680 O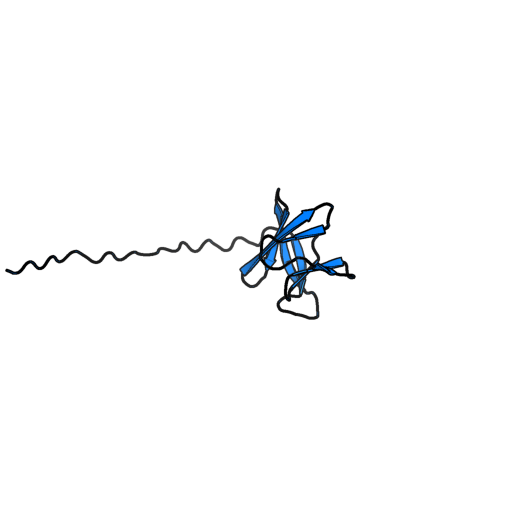 O . TYR A 1 94 ? -2.351 3.800 1.318 1.00 97.62 94 TYR A O 1
ATOM 688 N N . ARG A 1 95 ? -1.397 2.756 3.064 1.00 97.00 95 ARG A N 1
ATOM 689 C CA . ARG A 1 95 ? -0.277 3.702 3.199 1.00 97.00 95 ARG A CA 1
ATOM 690 C C . ARG A 1 95 ? 0.927 3.148 2.451 1.00 97.00 95 ARG A C 1
ATOM 692 O O . ARG A 1 95 ? 1.739 2.412 3.007 1.00 97.00 95 ARG A O 1
ATOM 699 N N . LEU A 1 96 ? 1.003 3.471 1.163 1.00 94.94 96 LEU A N 1
ATOM 700 C CA . LEU A 1 96 ? 2.110 3.034 0.321 1.00 94.94 96 LEU A CA 1
ATOM 701 C C . LEU A 1 96 ? 3.417 3.692 0.783 1.00 94.94 96 LEU A C 1
ATOM 703 O O . LEU A 1 96 ? 3.413 4.860 1.189 1.00 94.94 96 LEU A O 1
ATOM 707 N N . PRO A 1 97 ? 4.539 2.961 0.738 1.00 91.06 97 PRO A N 1
ATOM 708 C CA . PRO A 1 97 ? 5.819 3.547 1.064 1.00 91.06 97 PRO A CA 1
ATOM 709 C C . PRO A 1 97 ? 6.195 4.573 -0.015 1.00 91.06 97 PRO A C 1
ATOM 711 O O . PRO A 1 97 ? 5.896 4.381 -1.196 1.00 91.06 97 PRO A O 1
ATOM 714 N N . LYS A 1 98 ? 6.823 5.670 0.415 1.00 78.44 98 LYS A N 1
ATOM 715 C CA . LYS A 1 98 ? 7.323 6.716 -0.484 1.00 78.44 98 LYS A CA 1
ATOM 716 C C . LYS A 1 98 ? 8.534 6.248 -1.293 1.00 78.44 98 LYS A C 1
ATOM 718 O O . LYS A 1 98 ? 9.186 5.245 -0.893 1.00 78.44 98 LYS A O 1
#

Sequence (98 aa):
MFMRISSALLLLALAGCGTKAEAPRGDMIDCALDGAAEFAKTCTVERGESGLTVRRPDAGFRRFTVTARGVETDGAEIAEPQADGSVKVGADRYRLPK

Radius of gyration: 21.42 Å; chains: 1; bounding box: 34×70×44 Å

pLDDT: mean 83.4, std 16.72, range [39.53, 98.25]

Foldseek 3Di:
DDDDDDDDDPPPPPPPPPDDPDDDPADFWWKAPPQRPGTDSAWGWDQDPQAIWIAHPVRDIWTWGQDPVGIATPDPWGWDQDPVRWTDTPSMTTNDDD

Secondary structure (DSSP, 8-state):
-------------------------SEEEEEE-TT-SS-EEEEEEEEETTEEEEEPTTS-EEEEEEETTEEEESSSSPPEE-TTS-EEETTEEE----